Protein AF-A0A8T4SPW9-F1 (afdb_monomer)

Sequence (120 aa):
MSESVLIFIILFLCAILILLIMYVAHLRRNIQLKQFKLQSANVRHGKSWEQFVPFMPEFEKIASKDNFMFLGNPIDGIAFDEDAIKFIEFKTGTSRLSPKQQRIKKQIEEKNVEWHELRY

Secondary structure (DSSP, 8-state):
--HHHHHHHHHHHHHHHHHHHHHHHHHHHHHHHHHHHHHHHHHHHHHHHHHHGGGSHHHHTT--GGGEEE--SS-SEEEE-SS-EEEE----TT----HHHHHHHHHHHTT---------

Mean predicted aligned error: 12.47 Å

Radius of gyration: 27.26 Å; Cα contacts (8 Å, |Δi|>4): 64; chains: 1; bounding box: 67×37×70 Å

Foldseek 3Di:
DDPVVVVVVVVVVVVVVVVVVVVVVVVVVVVVVVVVVVVVVVVVVLVVCLVCVQVDPVNVVPAHPVQWDADVPPFGTWGDDPVDIDTHHDDDDPDDRDPVRVVVVVCVVVVVDDDDDDDD

pLDDT: mean 82.62, std 15.89, range [38.16, 97.94]

Structure (mmCIF, N/CA/C/O backbone):
data_AF-A0A8T4SPW9-F1
#
_entry.id   AF-A0A8T4SPW9-F1
#
loop_
_atom_site.group_PDB
_atom_site.id
_atom_site.type_symbol
_atom_site.label_atom_id
_atom_site.label_alt_id
_atom_site.label_comp_id
_atom_site.label_asym_id
_atom_site.label_entity_id
_atom_site.label_seq_id
_atom_site.pdbx_PDB_ins_code
_atom_site.Cartn_x
_atom_site.Cartn_y
_atom_site.Cartn_z
_atom_site.occupancy
_atom_site.B_iso_or_equiv
_atom_site.auth_seq_id
_atom_site.auth_comp_id
_atom_site.auth_asym_id
_atom_site.auth_atom_id
_atom_site.pdbx_PDB_model_num
ATOM 1 N N . MET A 1 1 ? 47.941 4.884 -50.078 1.00 66.44 1 MET A N 1
ATOM 2 C CA . MET A 1 1 ? 46.620 4.213 -50.070 1.00 66.44 1 MET A CA 1
ATOM 3 C C . MET A 1 1 ? 45.716 4.972 -51.016 1.00 66.44 1 MET A C 1
ATOM 5 O O . MET A 1 1 ? 45.722 6.192 -50.942 1.00 66.44 1 MET A O 1
ATOM 9 N N . SER A 1 2 ? 45.003 4.296 -51.917 1.00 87.31 2 SER A N 1
ATOM 10 C CA . SER A 1 2 ? 44.030 4.974 -52.776 1.00 87.31 2 SER A CA 1
ATOM 11 C C . SER A 1 2 ? 42.849 5.470 -51.937 1.00 87.31 2 SER A C 1
ATOM 13 O O . SER A 1 2 ? 42.460 4.820 -50.966 1.00 87.31 2 SER A O 1
ATOM 15 N N . GLU A 1 3 ? 42.271 6.609 -52.315 1.00 91.38 3 GLU A N 1
ATOM 16 C CA . GLU A 1 3 ? 41.085 7.190 -51.663 1.00 91.38 3 GLU A CA 1
ATOM 17 C C . GLU A 1 3 ? 39.937 6.175 -51.558 1.00 91.38 3 GLU A C 1
ATOM 19 O O . GLU A 1 3 ? 39.233 6.117 -50.552 1.00 91.38 3 GLU A O 1
ATOM 24 N N . SER A 1 4 ? 39.831 5.280 -52.545 1.00 91.75 4 SER A N 1
ATOM 25 C CA . SER A 1 4 ? 38.889 4.163 -52.541 1.00 91.75 4 SER A CA 1
ATOM 26 C C . SER A 1 4 ? 39.049 3.238 -51.329 1.00 91.75 4 SER A C 1
ATOM 28 O O . SER A 1 4 ? 38.054 2.873 -50.712 1.00 91.75 4 SER A O 1
ATOM 30 N N . VAL A 1 5 ? 40.277 2.897 -50.925 1.00 93.81 5 VAL A N 1
ATOM 31 C CA . VAL A 1 5 ? 40.523 2.004 -49.776 1.00 93.81 5 VAL A CA 1
ATOM 32 C C . VAL A 1 5 ? 40.100 2.668 -48.466 1.00 93.81 5 VAL A C 1
ATOM 34 O O . VAL A 1 5 ? 39.516 2.011 -47.607 1.00 93.81 5 VAL A O 1
ATOM 37 N N . LEU A 1 6 ? 40.338 3.975 -48.320 1.00 94.06 6 LEU A N 1
ATOM 38 C CA . LEU A 1 6 ? 39.911 4.723 -47.137 1.00 94.06 6 LEU A CA 1
ATOM 39 C C . LEU A 1 6 ? 38.380 4.755 -47.020 1.00 94.06 6 LEU A C 1
ATOM 41 O O . LEU A 1 6 ? 37.843 4.528 -45.937 1.00 94.06 6 LEU A O 1
ATOM 45 N N . ILE A 1 7 ? 37.681 4.958 -48.140 1.00 94.88 7 ILE A N 1
ATOM 46 C CA . ILE A 1 7 ? 36.213 4.936 -48.192 1.00 94.88 7 ILE A CA 1
ATOM 47 C C . ILE A 1 7 ? 35.675 3.563 -47.763 1.00 94.88 7 ILE A C 1
ATOM 49 O O . ILE A 1 7 ? 34.761 3.498 -46.941 1.00 94.88 7 ILE A O 1
ATOM 53 N N . PHE A 1 8 ? 36.267 2.462 -48.239 1.00 96.44 8 PHE A N 1
ATOM 54 C CA . PHE A 1 8 ? 35.850 1.115 -47.832 1.00 96.44 8 PHE A CA 1
ATOM 55 C C . PHE A 1 8 ? 36.054 0.852 -46.334 1.00 96.44 8 PHE A C 1
ATOM 57 O O . PHE A 1 8 ? 35.182 0.258 -45.699 1.00 96.44 8 PHE A O 1
ATOM 64 N N . ILE A 1 9 ? 37.157 1.329 -45.746 1.00 96.00 9 ILE A N 1
ATOM 65 C CA . ILE A 1 9 ? 37.414 1.194 -44.302 1.00 96.00 9 ILE A CA 1
ATOM 66 C C . ILE A 1 9 ? 36.373 1.975 -43.490 1.00 96.00 9 ILE A C 1
ATOM 68 O O . ILE A 1 9 ? 35.826 1.443 -42.524 1.00 96.00 9 ILE A O 1
ATOM 72 N N . ILE A 1 10 ? 36.057 3.210 -43.892 1.00 96.25 10 ILE A N 1
ATOM 73 C CA . ILE A 1 10 ? 35.050 4.037 -43.211 1.00 96.25 10 ILE A CA 1
ATOM 74 C C . ILE A 1 10 ? 33.671 3.371 -43.284 1.00 96.25 10 ILE A C 1
ATOM 76 O O . ILE A 1 10 ? 33.003 3.241 -42.259 1.00 96.25 10 ILE A O 1
ATOM 80 N N . LEU A 1 11 ? 33.265 2.879 -44.459 1.00 96.69 11 LEU A N 1
ATOM 81 C CA . LEU A 1 11 ? 31.988 2.176 -44.627 1.00 96.69 11 LEU A CA 1
ATOM 82 C C . LEU A 1 11 ? 31.903 0.918 -43.756 1.00 96.69 11 LEU A C 1
ATOM 84 O O . LEU A 1 11 ? 30.873 0.670 -43.127 1.00 96.69 11 LEU A O 1
ATOM 88 N N . PHE A 1 12 ? 32.991 0.153 -43.673 1.00 96.88 12 PHE A N 1
ATOM 89 C CA . PHE A 1 12 ? 33.060 -1.041 -42.837 1.00 96.88 12 PHE A CA 1
ATOM 90 C C . PHE A 1 12 ? 32.927 -0.709 -41.343 1.00 96.88 12 PHE A C 1
ATOM 92 O O . PHE A 1 12 ? 32.142 -1.342 -40.633 1.00 96.88 12 PHE A O 1
ATOM 99 N N . LEU A 1 13 ? 33.621 0.331 -40.868 1.00 96.94 13 LEU A N 1
ATOM 100 C CA . LEU A 1 13 ? 33.514 0.800 -39.483 1.00 96.94 13 LEU A CA 1
ATOM 101 C C . LEU A 1 13 ? 32.105 1.319 -39.159 1.00 96.94 13 LEU A C 1
ATOM 103 O O . LEU A 1 13 ? 31.564 1.001 -38.098 1.00 96.94 13 LEU A O 1
ATOM 107 N N . CYS A 1 14 ? 31.474 2.054 -40.079 1.00 96.94 14 CYS A N 1
ATOM 108 C CA . CYS A 1 14 ? 30.090 2.503 -39.926 1.00 96.94 14 CYS A CA 1
ATOM 109 C C . CYS A 1 14 ? 29.109 1.325 -39.846 1.00 96.94 14 CYS A C 1
ATOM 111 O O . CYS A 1 14 ? 28.216 1.334 -38.998 1.00 96.94 14 CYS A O 1
ATOM 113 N N . ALA A 1 15 ? 29.286 0.289 -40.670 1.00 96.94 15 ALA A N 1
ATOM 114 C CA . ALA A 1 15 ? 28.442 -0.904 -40.636 1.00 96.94 15 ALA A CA 1
ATOM 115 C C . ALA A 1 15 ? 28.550 -1.651 -39.294 1.00 96.94 15 ALA A C 1
ATOM 117 O O . ALA A 1 15 ? 27.532 -2.030 -38.710 1.00 96.94 15 ALA A O 1
ATOM 118 N N . ILE A 1 16 ? 29.769 -1.797 -38.760 1.00 96.94 16 ILE A N 1
ATOM 119 C CA . ILE A 1 16 ? 30.003 -2.389 -37.433 1.00 96.94 16 ILE A CA 1
ATOM 120 C C . ILE A 1 16 ? 29.340 -1.553 -36.334 1.00 96.94 16 ILE A C 1
ATOM 122 O O . ILE A 1 16 ? 28.687 -2.106 -35.446 1.00 96.94 16 ILE A O 1
ATOM 126 N N . LEU A 1 17 ? 29.469 -0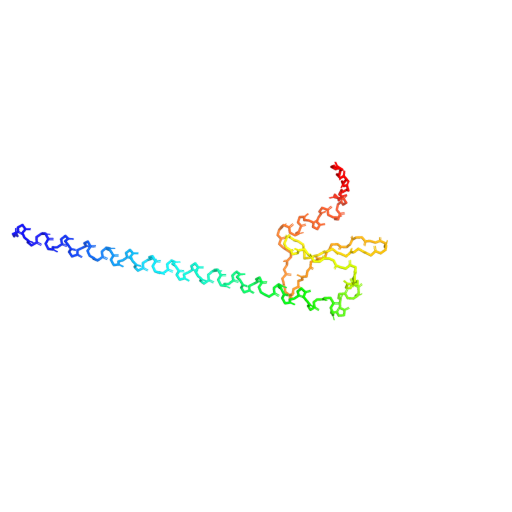.225 -36.396 1.00 96.69 17 LEU A N 1
ATOM 127 C CA . LEU A 1 17 ? 28.864 0.671 -35.414 1.00 96.69 17 LEU A CA 1
ATOM 128 C C . LEU A 1 17 ? 27.332 0.551 -35.411 1.00 96.69 17 LEU A C 1
ATOM 130 O O . LEU A 1 17 ? 26.726 0.461 -34.343 1.00 96.69 17 LEU A O 1
ATOM 134 N N . ILE A 1 18 ? 26.705 0.482 -36.589 1.00 96.88 18 ILE A N 1
ATOM 135 C CA . ILE A 1 18 ? 25.255 0.286 -36.725 1.00 96.88 18 ILE A CA 1
ATOM 136 C C . ILE A 1 18 ? 24.830 -1.059 -36.118 1.00 96.88 18 ILE A C 1
ATOM 138 O O . ILE A 1 18 ? 23.874 -1.101 -35.341 1.00 96.88 18 ILE A O 1
ATOM 142 N N . LEU A 1 19 ? 25.563 -2.143 -36.397 1.00 96.25 19 LEU A N 1
ATOM 143 C CA . LEU A 1 19 ? 25.298 -3.465 -35.816 1.00 96.25 19 LEU A CA 1
ATOM 144 C C . LEU A 1 19 ? 25.390 -3.457 -34.283 1.00 96.25 19 LEU A C 1
ATOM 146 O O . LEU A 1 19 ? 24.515 -4.008 -33.612 1.00 96.25 19 LEU A O 1
ATOM 150 N N . LEU A 1 20 ? 26.398 -2.787 -33.716 1.00 95.62 20 LEU A N 1
ATOM 151 C CA . LEU A 1 20 ? 26.549 -2.632 -32.266 1.00 95.62 20 LEU A CA 1
ATOM 152 C C . LEU A 1 20 ? 25.381 -1.854 -31.648 1.00 95.62 20 LEU A C 1
ATOM 154 O O . LEU A 1 20 ? 24.837 -2.273 -30.624 1.00 95.62 20 LEU A O 1
ATOM 158 N N . ILE A 1 21 ? 24.948 -0.760 -32.282 1.00 95.56 21 ILE A N 1
ATOM 159 C CA . ILE A 1 21 ? 23.793 0.027 -31.825 1.00 95.56 21 ILE A CA 1
ATOM 160 C C . ILE A 1 21 ? 22.519 -0.827 -31.849 1.00 95.56 21 ILE A C 1
ATOM 162 O O . ILE A 1 21 ? 21.769 -0.841 -30.868 1.00 95.56 21 ILE A O 1
ATOM 166 N N . MET A 1 22 ? 22.287 -1.584 -32.926 1.00 93.81 22 MET A N 1
ATOM 167 C CA . MET A 1 22 ? 21.142 -2.494 -33.036 1.00 93.81 22 MET A CA 1
ATOM 168 C C . MET A 1 22 ? 21.174 -3.588 -31.962 1.00 93.81 22 MET A C 1
ATOM 170 O O . MET A 1 22 ? 20.144 -3.872 -31.345 1.00 93.81 22 MET A O 1
ATOM 174 N N . TYR A 1 23 ? 22.348 -4.160 -31.684 1.00 95.38 23 TYR A N 1
ATOM 175 C CA . TYR A 1 23 ? 22.528 -5.181 -30.652 1.00 95.38 23 TYR A CA 1
ATOM 176 C C . TYR A 1 23 ? 22.234 -4.640 -29.244 1.00 95.38 23 TYR A C 1
ATOM 178 O O . TYR A 1 23 ? 21.467 -5.242 -28.487 1.00 95.38 23 TYR A O 1
ATOM 186 N N . VAL A 1 24 ? 22.755 -3.455 -28.909 1.00 92.56 24 VAL A N 1
ATOM 187 C CA . VAL A 1 24 ? 22.474 -2.791 -27.625 1.00 92.56 24 VAL A CA 1
ATOM 188 C C . VAL A 1 24 ? 20.988 -2.445 -27.499 1.00 92.56 24 VAL A C 1
ATOM 190 O O . VAL A 1 24 ? 20.393 -2.676 -26.443 1.00 92.56 24 VAL A O 1
ATOM 193 N N . ALA A 1 25 ? 20.356 -1.939 -28.561 1.00 90.06 25 ALA A N 1
ATOM 194 C CA . ALA A 1 25 ? 18.923 -1.647 -28.567 1.00 90.06 25 ALA A CA 1
ATOM 195 C C . ALA A 1 25 ? 18.076 -2.916 -28.356 1.00 90.06 25 ALA A C 1
ATOM 197 O O . ALA A 1 25 ? 17.112 -2.899 -27.586 1.00 90.06 25 ALA A O 1
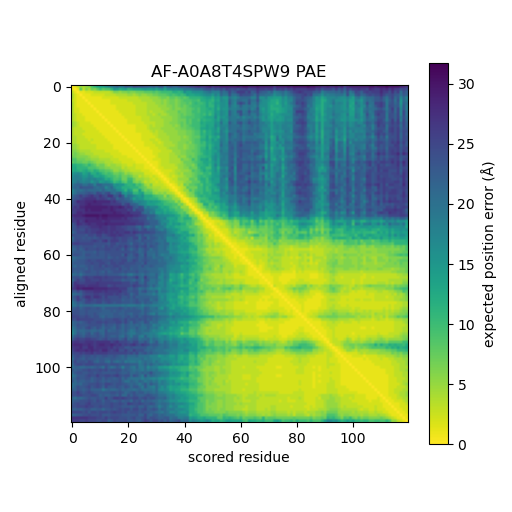ATOM 198 N N . HIS A 1 26 ? 18.460 -4.032 -28.981 1.00 90.31 26 HIS A N 1
ATOM 199 C CA . HIS A 1 26 ? 17.811 -5.327 -28.796 1.00 90.31 26 HIS A CA 1
ATOM 200 C C . HIS A 1 26 ? 17.933 -5.829 -27.349 1.00 90.31 26 HIS A C 1
ATOM 202 O O . HIS A 1 26 ? 16.933 -6.211 -26.736 1.00 90.31 26 HIS A O 1
ATOM 208 N N . LEU A 1 27 ? 19.129 -5.776 -26.757 1.00 86.94 27 LEU A N 1
ATOM 209 C CA . LEU A 1 27 ? 19.344 -6.167 -25.360 1.00 86.94 27 LEU A CA 1
ATOM 210 C C . LEU A 1 27 ? 18.543 -5.296 -24.385 1.00 86.94 27 LEU A C 1
ATOM 212 O O . LEU A 1 27 ? 17.894 -5.828 -23.483 1.00 86.94 27 LEU A O 1
ATOM 216 N N . ARG A 1 28 ? 18.507 -3.973 -24.599 1.00 83.62 28 ARG A N 1
ATOM 217 C CA . ARG A 1 28 ? 17.702 -3.049 -23.780 1.00 83.62 28 ARG A CA 1
ATOM 218 C C . ARG A 1 28 ? 16.213 -3.392 -23.821 1.00 83.62 28 ARG A C 1
ATOM 220 O O . ARG A 1 28 ? 15.584 -3.436 -22.766 1.00 83.62 28 ARG A O 1
ATOM 227 N N . ARG A 1 29 ? 15.663 -3.709 -24.999 1.00 76.69 29 ARG A N 1
ATOM 228 C CA . ARG A 1 29 ? 14.262 -4.151 -25.135 1.00 76.69 29 ARG A CA 1
ATOM 229 C C . ARG A 1 29 ? 13.993 -5.439 -24.361 1.00 76.69 29 ARG A C 1
ATOM 231 O O . ARG A 1 29 ? 12.996 -5.518 -23.653 1.00 76.69 29 ARG A O 1
ATOM 238 N N . ASN A 1 30 ? 14.886 -6.425 -24.437 1.00 77.19 30 ASN A N 1
ATOM 239 C CA . ASN A 1 30 ? 14.730 -7.679 -23.694 1.00 77.19 30 ASN A CA 1
ATOM 240 C C . ASN A 1 30 ? 14.788 -7.478 -22.173 1.00 77.19 30 ASN A C 1
ATOM 242 O O . ASN A 1 30 ? 14.034 -8.123 -21.446 1.00 77.19 30 ASN A O 1
ATOM 246 N N . ILE A 1 31 ? 15.648 -6.578 -21.688 1.00 74.88 31 ILE A N 1
ATOM 247 C CA . ILE A 1 31 ? 15.723 -6.225 -20.263 1.00 74.88 31 ILE A CA 1
ATOM 248 C C . ILE A 1 31 ? 14.432 -5.537 -19.816 1.00 74.88 31 ILE A C 1
ATOM 250 O O . ILE A 1 31 ? 13.843 -5.959 -18.824 1.00 74.88 31 ILE A O 1
ATOM 254 N N . GLN A 1 32 ? 13.946 -4.549 -20.571 1.00 66.38 32 GLN A N 1
ATOM 255 C CA . GLN A 1 32 ? 12.687 -3.865 -20.267 1.00 66.38 32 GLN A CA 1
ATOM 256 C C . GLN A 1 32 ? 11.507 -4.842 -20.273 1.00 66.38 32 GLN A C 1
ATOM 258 O O . GLN A 1 32 ? 10.735 -4.879 -19.323 1.00 66.38 32 GLN A O 1
ATOM 263 N N . LEU A 1 33 ? 11.404 -5.711 -21.281 1.00 67.56 33 LEU A N 1
ATOM 264 C CA . LEU A 1 33 ? 10.355 -6.731 -21.359 1.00 67.56 33 LEU A CA 1
ATOM 265 C C . LEU A 1 33 ? 10.416 -7.725 -20.192 1.00 67.56 33 LEU A C 1
ATOM 267 O O . LEU A 1 33 ? 9.373 -8.106 -19.663 1.00 67.56 33 LEU A O 1
ATOM 271 N N . LYS A 1 34 ? 11.615 -8.134 -19.756 1.00 63.09 34 LYS A N 1
ATOM 272 C CA . LYS A 1 34 ? 11.782 -8.973 -18.558 1.00 63.09 34 LYS A CA 1
ATOM 273 C C . LYS A 1 34 ? 11.392 -8.223 -17.281 1.00 63.09 34 LYS A C 1
ATOM 275 O O . LYS A 1 34 ? 10.714 -8.805 -16.442 1.00 63.09 34 LYS A O 1
ATOM 280 N N . GLN A 1 35 ? 11.746 -6.944 -17.149 1.00 57.12 35 GLN A N 1
ATOM 281 C CA . GLN A 1 35 ? 11.356 -6.102 -16.012 1.00 57.12 35 GLN A CA 1
ATOM 282 C C . GLN A 1 35 ? 9.838 -5.882 -15.944 1.00 57.12 35 GLN A C 1
ATOM 284 O O . GLN A 1 35 ? 9.256 -6.066 -14.878 1.00 57.12 35 GLN A O 1
ATOM 289 N N . PHE A 1 36 ? 9.177 -5.598 -17.070 1.00 49.88 36 PHE A N 1
ATOM 290 C CA . PHE A 1 36 ? 7.714 -5.506 -17.144 1.00 49.88 36 PHE A CA 1
ATOM 291 C C . PHE A 1 36 ? 7.041 -6.842 -16.820 1.00 49.88 36 PHE A C 1
ATOM 293 O O . PHE A 1 36 ? 6.058 -6.870 -16.084 1.00 49.88 36 PHE A O 1
ATOM 300 N N . LYS A 1 37 ? 7.589 -7.969 -17.297 1.00 47.69 37 LYS A N 1
ATOM 301 C CA . LYS A 1 37 ? 7.079 -9.302 -16.945 1.00 47.69 37 LYS A CA 1
ATOM 302 C C . LYS A 1 37 ? 7.233 -9.607 -15.451 1.00 47.69 37 LYS A C 1
ATOM 304 O O . LYS A 1 37 ? 6.285 -10.112 -14.861 1.00 47.69 37 LYS A O 1
ATOM 309 N N . LEU A 1 38 ? 8.353 -9.252 -14.820 1.00 50.72 38 LEU A N 1
ATOM 310 C CA . LEU A 1 38 ? 8.556 -9.409 -13.371 1.00 50.72 38 LEU A CA 1
ATOM 311 C C . LEU A 1 38 ? 7.628 -8.505 -12.548 1.00 50.72 38 LEU A C 1
ATOM 313 O O . LEU A 1 38 ? 7.025 -8.966 -11.582 1.00 50.72 38 LEU A O 1
ATOM 317 N N . GLN A 1 39 ? 7.445 -7.248 -12.959 1.00 44.09 39 GLN A N 1
ATOM 318 C CA . GLN A 1 39 ? 6.458 -6.355 -12.346 1.00 44.09 39 GLN A CA 1
ATOM 319 C C . GLN A 1 39 ? 5.038 -6.916 -12.499 1.00 44.09 39 GLN A C 1
ATOM 321 O O . GLN A 1 39 ? 4.288 -6.952 -11.529 1.00 44.09 39 GLN A O 1
ATOM 326 N N . SER A 1 40 ? 4.690 -7.453 -13.672 1.00 38.47 40 SER A N 1
ATOM 327 C CA . SER A 1 40 ? 3.388 -8.089 -13.901 1.00 38.47 40 SER A CA 1
ATOM 328 C C . SER A 1 40 ? 3.201 -9.391 -13.112 1.00 38.47 40 SER A C 1
ATOM 330 O O . SER A 1 40 ? 2.081 -9.693 -12.714 1.00 38.47 40 SER A O 1
ATOM 332 N N . ALA A 1 41 ? 4.275 -10.144 -12.845 1.00 38.16 41 ALA A N 1
ATOM 333 C CA . ALA A 1 41 ? 4.237 -11.364 -12.042 1.00 38.16 41 ALA A CA 1
ATOM 334 C C . ALA A 1 41 ? 3.993 -11.048 -10.559 1.00 38.16 41 ALA A C 1
ATOM 336 O O . ALA A 1 41 ? 3.133 -11.669 -9.942 1.00 38.16 41 ALA A O 1
ATOM 337 N N . ASN A 1 42 ? 4.652 -10.019 -10.016 1.00 44.50 42 ASN A N 1
ATOM 338 C CA . ASN A 1 42 ? 4.398 -9.538 -8.654 1.00 44.50 42 ASN A CA 1
ATOM 339 C C . ASN A 1 42 ? 2.984 -8.948 -8.498 1.00 44.50 42 ASN A C 1
ATOM 341 O O . ASN A 1 42 ? 2.339 -9.173 -7.479 1.00 44.50 42 ASN A O 1
ATOM 345 N N . VAL A 1 43 ? 2.453 -8.281 -9.531 1.00 45.34 43 VAL A N 1
ATOM 346 C CA . VAL A 1 43 ? 1.055 -7.806 -9.559 1.00 45.34 43 VAL A CA 1
ATOM 347 C C . VAL A 1 43 ? 0.055 -8.967 -9.700 1.00 45.34 43 VAL A C 1
ATOM 349 O O . VAL A 1 43 ? -1.021 -8.928 -9.108 1.00 45.34 43 VAL A O 1
ATOM 352 N N . ARG A 1 44 ? 0.396 -10.039 -10.432 1.00 40.91 44 ARG A N 1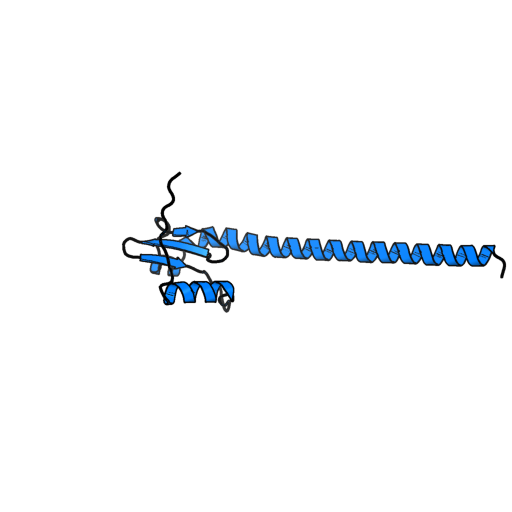
ATOM 353 C CA . ARG A 1 44 ? -0.435 -11.258 -10.520 1.00 40.91 44 ARG A CA 1
ATOM 354 C C . ARG A 1 44 ? -0.480 -12.036 -9.210 1.00 40.91 44 ARG A C 1
ATOM 356 O O . ARG A 1 44 ? -1.532 -12.579 -8.896 1.00 40.91 44 ARG A O 1
ATOM 363 N N . HIS A 1 45 ? 0.622 -12.078 -8.460 1.00 44.91 45 HIS A N 1
ATOM 364 C CA . HIS A 1 45 ? 0.645 -12.702 -7.137 1.00 44.91 45 HIS A CA 1
ATOM 365 C C . HIS A 1 45 ? -0.215 -11.931 -6.124 1.00 44.91 45 HIS A C 1
ATOM 367 O O . HIS A 1 45 ? -0.935 -12.580 -5.366 1.00 44.91 45 HIS A O 1
ATOM 373 N N . GLY A 1 46 ? -0.230 -10.590 -6.185 1.00 47.81 46 GLY A N 1
ATOM 374 C CA . GLY A 1 46 ? -1.163 -9.743 -5.424 1.00 47.81 46 GLY A CA 1
ATOM 375 C C . GLY A 1 46 ? -2.628 -10.086 -5.705 1.00 47.81 46 GLY A C 1
ATOM 376 O O . GLY A 1 46 ? -3.342 -10.475 -4.790 1.00 47.81 46 GLY A O 1
ATOM 377 N N . LYS A 1 47 ? -3.029 -10.135 -6.985 1.00 49.78 47 LYS A N 1
ATOM 378 C CA . LYS A 1 47 ? -4.409 -10.471 -7.396 1.00 49.78 47 LYS A CA 1
ATOM 379 C C . LYS A 1 47 ? -4.904 -11.851 -6.957 1.00 49.78 47 LYS A C 1
ATOM 381 O O . LYS A 1 47 ? -6.099 -12.033 -6.756 1.00 49.78 47 LYS A O 1
ATOM 386 N N . SER A 1 48 ? -4.015 -12.841 -6.849 1.00 55.22 48 SER A N 1
ATOM 387 C CA . SER A 1 48 ? -4.384 -14.150 -6.295 1.00 55.22 48 SER A CA 1
ATOM 388 C C . SER A 1 48 ? -4.486 -14.107 -4.771 1.00 55.22 48 SER A C 1
ATOM 390 O O . SER A 1 48 ? -5.473 -14.581 -4.224 1.00 55.22 48 SER A O 1
ATOM 392 N N . TRP A 1 49 ? -3.510 -13.508 -4.079 1.00 60.69 49 TRP A N 1
ATOM 393 C CA . TRP A 1 49 ? -3.515 -13.422 -2.615 1.00 60.69 49 TRP A CA 1
ATOM 394 C C . TRP A 1 49 ? -4.717 -12.627 -2.095 1.00 60.69 49 TRP A C 1
ATOM 396 O O . TRP A 1 49 ? -5.372 -13.076 -1.164 1.00 60.69 49 TRP A O 1
ATOM 406 N N . GLU A 1 50 ? -5.091 -11.544 -2.770 1.00 61.78 50 GLU A N 1
ATOM 407 C CA . GLU A 1 50 ? -6.319 -10.769 -2.545 1.00 61.78 50 GLU A CA 1
ATOM 408 C C . GLU A 1 50 ? -7.583 -11.628 -2.402 1.00 61.78 50 GLU A C 1
ATOM 410 O O . GLU A 1 50 ? -8.442 -11.345 -1.570 1.00 61.78 50 GLU A O 1
ATOM 415 N N . GLN A 1 51 ? -7.692 -12.702 -3.189 1.00 64.75 51 GLN A N 1
ATOM 416 C CA . GLN A 1 51 ? -8.843 -13.603 -3.153 1.00 64.75 51 GLN A CA 1
ATOM 417 C C . GLN A 1 51 ? -8.722 -14.698 -2.087 1.00 64.75 51 GLN A C 1
ATOM 419 O O . GLN A 1 51 ? -9.745 -15.218 -1.651 1.00 64.75 51 GLN A O 1
ATOM 424 N N . PHE A 1 52 ? -7.505 -15.053 -1.663 1.00 69.38 52 PHE A N 1
ATOM 425 C CA . PHE A 1 52 ? -7.252 -16.142 -0.710 1.00 69.38 52 PHE A CA 1
ATOM 426 C C . PHE A 1 52 ? -7.151 -15.678 0.744 1.00 69.38 52 PHE A C 1
ATOM 428 O O . PHE A 1 52 ? -7.588 -16.397 1.638 1.00 69.38 52 PHE A O 1
ATOM 435 N N . VAL A 1 53 ? -6.597 -14.491 0.992 1.00 73.06 53 VAL A N 1
ATOM 436 C CA . VAL A 1 53 ? -6.367 -13.964 2.345 1.00 73.06 53 VAL A CA 1
ATOM 437 C C . VAL A 1 53 ? -7.629 -13.918 3.203 1.00 73.06 53 VAL A C 1
ATOM 439 O O . VAL A 1 53 ? -7.539 -14.332 4.359 1.00 73.06 53 VAL A O 1
ATOM 442 N N . PRO A 1 54 ? -8.805 -13.516 2.681 1.00 68.38 54 PRO A N 1
ATOM 443 C CA . PRO A 1 54 ? -10.009 -13.465 3.500 1.00 68.38 54 PRO A CA 1
ATOM 444 C C . PRO A 1 54 ? -10.494 -14.824 4.026 1.00 68.38 54 PRO A C 1
ATOM 446 O O . PRO A 1 54 ? -11.413 -14.857 4.831 1.00 68.38 54 PRO A O 1
ATOM 449 N N . PHE A 1 55 ? -9.908 -15.932 3.561 1.00 70.38 55 PHE A N 1
ATOM 450 C CA . PHE A 1 55 ? -10.222 -17.295 3.995 1.00 70.38 55 PHE A CA 1
ATOM 451 C C . PHE A 1 55 ? -9.137 -17.906 4.896 1.00 70.38 55 PHE A C 1
ATOM 453 O O . PHE A 1 55 ? -9.167 -19.104 5.179 1.00 70.38 55 PHE A O 1
ATOM 460 N N . MET A 1 56 ? -8.130 -17.125 5.298 1.00 80.00 56 MET A N 1
ATOM 461 C CA . MET A 1 56 ? -7.088 -17.604 6.203 1.00 80.00 56 MET A CA 1
ATOM 462 C C . MET A 1 56 ? -7.562 -17.537 7.659 1.00 80.00 56 MET A C 1
ATOM 464 O O . MET A 1 56 ? -8.069 -16.491 8.071 1.00 80.00 56 MET A O 1
ATOM 468 N N . PRO A 1 57 ? -7.323 -18.578 8.479 1.00 79.44 57 PRO A N 1
ATOM 469 C CA . PRO A 1 57 ? -7.695 -18.566 9.896 1.00 79.44 57 PRO A CA 1
ATOM 470 C C . PRO A 1 57 ? -7.094 -17.391 10.678 1.00 79.44 57 PRO A C 1
ATOM 472 O O . PRO A 1 57 ? -7.660 -16.924 11.661 1.00 79.44 57 PRO A O 1
ATOM 475 N N . GLU A 1 58 ? -5.918 -16.906 10.278 1.00 82.69 58 GLU A N 1
ATOM 476 C CA . GLU A 1 58 ? -5.279 -15.734 10.874 1.00 82.69 58 GLU A CA 1
ATOM 477 C C . GLU A 1 58 ? -5.989 -14.430 10.510 1.00 82.69 58 GLU A C 1
ATOM 479 O O . GLU A 1 58 ? -6.027 -13.518 11.334 1.00 82.69 58 GLU A O 1
ATOM 484 N N . PHE A 1 59 ? -6.557 -14.343 9.305 1.00 85.38 59 PHE A N 1
ATOM 485 C CA . PHE A 1 59 ? -7.327 -13.181 8.878 1.00 85.38 59 PHE A CA 1
ATOM 486 C C . PHE A 1 59 ? -8.642 -13.088 9.651 1.00 85.38 59 PHE A C 1
ATOM 488 O O . PHE A 1 59 ? -8.937 -12.022 10.183 1.00 85.38 59 PHE A O 1
ATOM 495 N N . GLU A 1 60 ? -9.357 -14.206 9.818 1.00 84.00 60 GLU A N 1
ATOM 496 C CA . GLU A 1 60 ? -10.622 -14.267 10.573 1.00 84.00 60 GLU A CA 1
ATOM 497 C C . GLU A 1 60 ? -10.477 -13.813 12.038 1.00 84.00 60 GLU A C 1
ATOM 499 O O . GLU A 1 60 ? -11.432 -13.329 12.641 1.00 84.00 60 GLU A O 1
ATOM 504 N N . LYS A 1 61 ? -9.271 -13.904 12.619 1.00 84.81 61 LYS A N 1
ATOM 505 C CA . LYS A 1 61 ? -8.975 -13.366 13.963 1.00 84.81 61 LYS A CA 1
ATOM 506 C C . LYS A 1 61 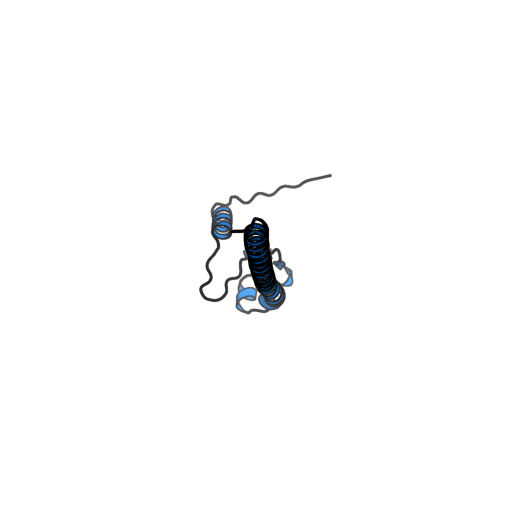? -8.891 -11.841 14.002 1.00 84.81 61 LYS A C 1
ATOM 508 O O . LYS A 1 61 ? -8.996 -11.254 15.077 1.00 84.81 61 LYS A O 1
ATOM 513 N N . ILE A 1 62 ? -8.610 -11.208 12.867 1.00 86.06 62 ILE A N 1
ATOM 514 C CA . ILE A 1 62 ? -8.340 -9.772 12.763 1.00 86.06 62 ILE A CA 1
ATOM 515 C C . ILE A 1 62 ? -9.533 -9.046 12.148 1.00 86.06 62 ILE A C 1
ATOM 517 O O . ILE A 1 62 ? -9.838 -7.950 12.610 1.00 86.06 62 ILE A O 1
ATOM 521 N N . ALA A 1 63 ? -10.189 -9.621 11.142 1.00 86.19 63 ALA A N 1
ATOM 522 C CA . ALA A 1 63 ? -11.302 -9.012 10.425 1.00 86.19 63 ALA A CA 1
ATOM 523 C C . ALA A 1 63 ? -12.209 -10.069 9.775 1.00 86.19 63 ALA A C 1
ATOM 525 O O . ALA A 1 63 ? -11.770 -11.171 9.448 1.00 86.19 63 ALA A O 1
ATOM 526 N N . SER A 1 64 ? -13.468 -9.702 9.527 1.00 84.44 64 SER A N 1
ATOM 527 C CA . SER A 1 64 ? -14.362 -10.478 8.662 1.00 84.44 64 SER A CA 1
ATOM 528 C C . SER A 1 64 ? -14.154 -10.104 7.197 1.00 84.44 64 SER A C 1
ATOM 530 O O . SER A 1 64 ? -13.906 -8.943 6.866 1.00 84.44 64 SER A O 1
ATOM 532 N N . LYS A 1 65 ? -14.318 -11.079 6.299 1.00 79.94 65 LYS A N 1
ATOM 533 C CA . LYS A 1 65 ? -14.302 -10.851 4.851 1.00 79.94 65 LYS A CA 1
ATOM 534 C C . LYS A 1 65 ? -15.376 -9.852 4.413 1.00 79.94 65 LYS A C 1
ATOM 536 O O . LYS A 1 65 ? -15.110 -9.044 3.530 1.00 79.94 65 LYS A O 1
ATOM 541 N N . ASP A 1 66 ? -16.555 -9.907 5.027 1.00 81.94 66 ASP A N 1
ATOM 542 C CA . ASP A 1 66 ? -17.708 -9.085 4.633 1.00 81.94 66 ASP A CA 1
ATOM 543 C C . ASP A 1 66 ? -17.484 -7.594 4.913 1.00 81.94 66 ASP A C 1
ATOM 545 O O . ASP A 1 66 ? -18.011 -6.737 4.207 1.00 81.94 66 ASP A O 1
ATOM 549 N N . ASN A 1 67 ? -16.633 -7.292 5.896 1.00 84.75 67 ASN A N 1
ATOM 550 C CA . ASN A 1 67 ? -16.334 -5.932 6.336 1.00 84.75 67 ASN A CA 1
ATOM 551 C C . ASN A 1 67 ? -14.975 -5.432 5.830 1.00 84.75 67 ASN A C 1
ATOM 553 O O . ASN A 1 67 ? -14.534 -4.348 6.210 1.00 84.75 67 ASN A O 1
ATOM 557 N N . PHE A 1 68 ? -14.289 -6.213 4.995 1.00 85.62 68 PHE A N 1
ATOM 558 C CA . PHE A 1 68 ? -12.953 -5.902 4.506 1.00 85.62 68 PHE A CA 1
ATOM 559 C C . PHE A 1 68 ? -12.975 -5.363 3.076 1.00 85.62 68 PHE A C 1
ATOM 561 O O . PHE A 1 68 ? -13.441 -6.015 2.143 1.00 85.62 68 PHE A O 1
ATOM 568 N N . MET A 1 69 ? -12.390 -4.181 2.889 1.00 81.75 69 MET A N 1
ATOM 569 C CA . MET A 1 69 ? -12.191 -3.550 1.593 1.00 81.75 69 MET A CA 1
ATOM 570 C C . MET A 1 69 ? -10.716 -3.592 1.203 1.00 81.75 69 MET A C 1
ATOM 572 O O . MET A 1 69 ? -9.855 -3.016 1.871 1.00 81.75 69 MET A O 1
ATOM 576 N N . PHE A 1 70 ? -10.432 -4.246 0.080 1.00 82.50 70 PHE A N 1
ATOM 577 C CA . PHE A 1 70 ? -9.092 -4.280 -0.489 1.00 82.50 70 PHE A CA 1
ATOM 578 C C . PHE A 1 70 ? -8.752 -2.968 -1.216 1.00 82.50 70 PHE A C 1
ATOM 580 O O . PHE A 1 70 ? -9.586 -2.410 -1.929 1.00 82.50 70 PHE A O 1
ATOM 587 N N . LEU A 1 71 ? -7.513 -2.497 -1.056 1.00 83.00 71 LEU A N 1
ATOM 588 C CA . LEU A 1 71 ? -6.977 -1.258 -1.628 1.00 83.00 71 LEU A CA 1
ATOM 589 C C . LEU A 1 71 ? -5.703 -1.489 -2.463 1.00 83.00 71 LEU A C 1
ATOM 591 O O . LEU A 1 71 ? -5.603 -0.983 -3.582 1.00 83.00 71 LEU A O 1
ATOM 595 N N . GLY A 1 72 ? -4.717 -2.222 -1.928 1.00 79.00 72 GLY A N 1
ATOM 596 C CA . GLY A 1 72 ? -3.418 -2.483 -2.566 1.00 79.00 72 GLY A CA 1
ATOM 597 C C . GLY A 1 72 ? -2.261 -1.602 -2.067 1.00 79.00 72 GLY A C 1
ATOM 598 O O . GLY A 1 72 ? -1.870 -1.646 -0.914 1.00 79.00 72 GLY A O 1
ATOM 599 N N . ASN A 1 73 ? -1.605 -0.822 -2.932 1.00 78.56 73 ASN A N 1
ATOM 600 C CA . ASN A 1 73 ? -0.454 0.005 -2.518 1.00 78.56 73 ASN A CA 1
ATOM 601 C C . ASN A 1 73 ? -0.933 1.405 -2.090 1.00 78.56 73 ASN A C 1
ATOM 603 O O . ASN A 1 73 ? -1.585 2.068 -2.900 1.00 78.56 73 ASN A O 1
ATOM 607 N N . PRO A 1 74 ? -0.560 1.934 -0.902 1.00 84.69 74 PRO A N 1
ATOM 608 C CA . PRO A 1 74 ? 0.483 1.464 0.029 1.00 84.69 74 PRO A CA 1
ATOM 609 C C . PRO A 1 74 ? 0.051 0.612 1.223 1.00 84.69 74 PRO A C 1
ATOM 611 O O . PRO A 1 74 ? 0.938 0.250 1.992 1.00 84.69 74 PRO A O 1
ATOM 614 N N . ILE A 1 75 ? -1.238 0.330 1.392 1.00 88.69 75 ILE A N 1
ATOM 615 C CA . ILE A 1 75 ? -1.792 -0.538 2.439 1.00 88.69 75 ILE A CA 1
ATOM 616 C C . ILE A 1 75 ? -2.769 -1.497 1.773 1.00 88.69 75 ILE A C 1
ATOM 618 O O . ILE A 1 75 ? -3.661 -1.025 1.065 1.00 88.69 75 ILE A O 1
ATOM 622 N N . ASP A 1 76 ? -2.618 -2.798 2.019 1.00 86.44 76 ASP A N 1
ATOM 623 C CA . ASP A 1 76 ? -3.390 -3.825 1.313 1.00 86.44 76 ASP A CA 1
ATOM 624 C C . ASP A 1 76 ? -4.904 -3.674 1.487 1.00 86.44 76 ASP A C 1
ATOM 626 O O . ASP A 1 76 ? -5.632 -3.810 0.507 1.00 86.44 76 ASP A O 1
ATOM 630 N N . GLY A 1 77 ? -5.409 -3.330 2.675 1.00 88.25 77 GLY A N 1
ATOM 631 C CA . GLY A 1 77 ? -6.836 -3.047 2.837 1.00 88.25 77 GLY A CA 1
ATOM 632 C C . GLY A 1 77 ? -7.247 -2.450 4.177 1.00 88.25 77 GLY A C 1
ATOM 633 O O . GLY A 1 77 ? -6.422 -2.198 5.058 1.00 88.25 77 GLY A O 1
ATOM 634 N N . ILE A 1 78 ? -8.551 -2.209 4.307 1.00 90.69 78 ILE A N 1
ATOM 635 C CA . ILE A 1 78 ? -9.195 -1.660 5.503 1.00 90.69 78 ILE A CA 1
ATOM 636 C C . ILE A 1 78 ? -10.381 -2.546 5.880 1.00 90.69 78 ILE A C 1
ATOM 638 O O . ILE A 1 78 ? -11.215 -2.835 5.027 1.00 90.69 78 ILE A O 1
ATOM 642 N N . ALA A 1 79 ? -10.474 -2.951 7.146 1.00 90.81 79 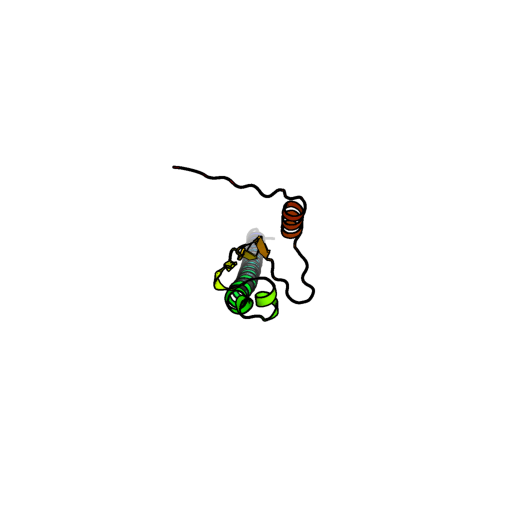ALA A N 1
ATOM 643 C CA . ALA A 1 79 ? -11.676 -3.566 7.700 1.00 90.81 79 ALA A CA 1
ATOM 644 C C . ALA A 1 79 ? -12.492 -2.547 8.503 1.00 90.81 79 ALA A C 1
ATOM 646 O O . ALA A 1 79 ? -11.929 -1.787 9.295 1.00 90.81 79 ALA A O 1
ATOM 647 N N . PHE A 1 80 ? -13.804 -2.550 8.293 1.00 91.56 80 PHE A N 1
ATOM 648 C CA . PHE A 1 80 ? -14.777 -1.694 8.964 1.00 91.56 80 PHE A CA 1
ATOM 649 C C . PHE A 1 80 ? -15.589 -2.529 9.955 1.00 91.56 80 PHE A C 1
ATOM 651 O O . PHE A 1 80 ? -16.714 -2.933 9.668 1.00 91.56 80 PHE A O 1
ATOM 658 N N . ASP A 1 81 ? -14.993 -2.831 11.103 1.00 88.88 81 ASP A N 1
ATOM 659 C CA . ASP A 1 81 ? -15.696 -3.539 12.170 1.00 88.88 81 ASP A CA 1
ATOM 660 C C . ASP A 1 81 ? -16.536 -2.563 13.002 1.00 88.88 81 ASP A C 1
ATOM 662 O O . ASP A 1 81 ? -16.321 -1.351 12.952 1.00 88.88 81 ASP A O 1
ATOM 666 N N . GLU A 1 82 ? -17.470 -3.092 13.797 1.00 89.06 82 GLU A N 1
ATOM 667 C CA . GLU A 1 82 ? -18.395 -2.280 14.605 1.00 89.06 82 GLU A CA 1
ATOM 668 C C . GLU A 1 82 ? -17.663 -1.301 15.541 1.00 89.06 82 GLU A C 1
ATOM 670 O O . GLU A 1 82 ? -18.046 -0.136 15.635 1.00 89.06 82 GLU A O 1
ATOM 675 N N . ASP A 1 83 ? -16.565 -1.745 16.161 1.00 92.31 83 ASP A N 1
ATOM 676 C CA . ASP A 1 83 ? -15.816 -0.961 17.153 1.00 92.31 83 ASP A CA 1
ATOM 677 C C . ASP A 1 83 ? -14.505 -0.354 16.619 1.00 92.31 83 ASP A C 1
ATOM 679 O O . ASP A 1 83 ? -13.819 0.381 17.338 1.00 92.31 83 ASP A O 1
ATOM 683 N N . ALA A 1 84 ? -14.084 -0.689 15.391 1.00 92.19 84 ALA A N 1
ATOM 684 C CA . ALA A 1 84 ? -12.768 -0.295 14.892 1.00 92.19 84 ALA A CA 1
ATOM 685 C C . ALA A 1 84 ? -12.649 -0.272 13.363 1.00 92.19 84 ALA A C 1
ATOM 687 O O . ALA A 1 84 ? -13.031 -1.210 12.667 1.00 92.19 84 ALA A O 1
ATOM 688 N N . ILE A 1 85 ? -11.950 0.750 12.862 1.00 93.62 85 ILE A N 1
ATOM 689 C CA . ILE A 1 85 ? -11.425 0.779 11.493 1.00 93.62 85 ILE A CA 1
ATOM 690 C C . ILE A 1 85 ? -9.987 0.253 11.524 1.00 93.62 85 ILE A C 1
ATOM 692 O O . ILE A 1 85 ? -9.099 0.877 12.112 1.00 93.62 85 ILE A O 1
ATOM 696 N N . LYS A 1 86 ? -9.745 -0.904 10.904 1.00 93.44 86 LYS A N 1
ATOM 697 C CA . LYS A 1 86 ? -8.454 -1.606 10.944 1.00 93.44 86 LYS A CA 1
ATOM 698 C C . LYS A 1 86 ? -7.741 -1.483 9.605 1.00 93.44 86 LYS A C 1
ATOM 700 O O . LYS A 1 86 ? -8.224 -1.989 8.600 1.00 93.44 86 LYS A O 1
ATOM 705 N N . PHE A 1 87 ? -6.565 -0.866 9.595 1.00 93.62 87 PHE A N 1
ATOM 706 C CA . PHE A 1 87 ? -5.670 -0.859 8.435 1.00 93.62 87 PHE A CA 1
ATOM 707 C C . PHE A 1 87 ? -4.825 -2.134 8.439 1.00 93.62 8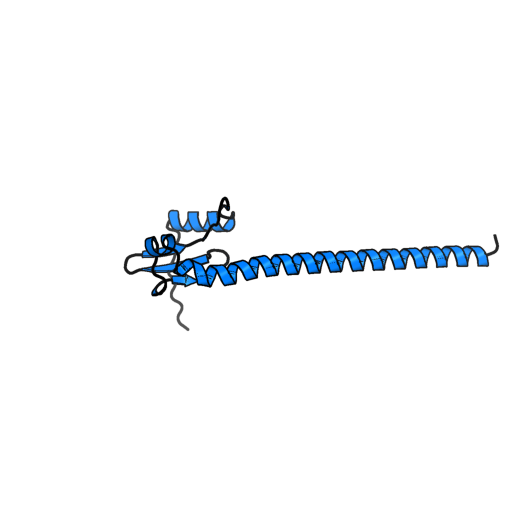7 PHE A C 1
ATOM 709 O O . PHE A 1 87 ? -4.152 -2.422 9.431 1.00 93.62 87 PHE A O 1
ATOM 716 N N . ILE A 1 88 ? -4.855 -2.896 7.347 1.00 90.31 88 ILE A N 1
ATOM 717 C CA . ILE A 1 88 ? -4.267 -4.235 7.277 1.00 90.31 88 ILE A CA 1
ATOM 718 C C . ILE A 1 88 ? -3.273 -4.304 6.118 1.00 90.31 88 ILE A C 1
ATOM 720 O O . ILE A 1 88 ? -3.573 -3.915 4.992 1.00 90.31 88 ILE A O 1
ATOM 724 N N . GLU A 1 89 ? -2.084 -4.822 6.415 1.00 89.75 89 GLU A N 1
ATOM 725 C CA . GLU A 1 89 ? -1.024 -5.125 5.455 1.00 89.75 89 GLU A CA 1
ATOM 726 C C . GLU A 1 89 ? -0.615 -6.589 5.636 1.00 89.75 89 GLU A C 1
ATOM 728 O O . GLU A 1 89 ? -0.260 -7.015 6.739 1.00 89.75 89 GLU A O 1
ATOM 733 N N . PHE A 1 90 ? -0.623 -7.350 4.551 1.00 85.56 90 PHE A N 1
ATOM 734 C CA . PHE A 1 90 ? -0.248 -8.750 4.519 1.00 85.56 90 PHE A CA 1
ATOM 735 C C . PHE A 1 90 ? 1.239 -8.893 4.212 1.00 85.56 90 PHE A C 1
ATO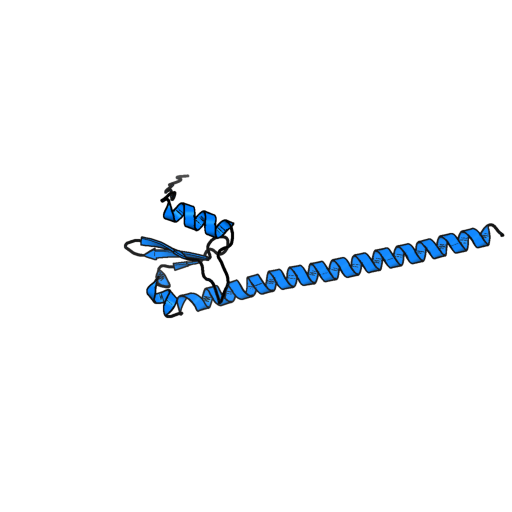M 737 O O . PHE A 1 90 ? 1.781 -8.345 3.252 1.00 85.56 90 PHE A O 1
ATOM 744 N N . LYS A 1 91 ? 1.928 -9.685 5.033 1.00 83.50 91 LYS A N 1
ATOM 745 C CA . LYS A 1 91 ? 3.325 -10.058 4.815 1.00 83.50 91 LYS A CA 1
ATOM 746 C C . LYS A 1 91 ? 3.454 -11.566 4.825 1.00 83.50 91 LYS A C 1
ATOM 748 O O . LYS A 1 91 ? 2.946 -12.243 5.711 1.00 83.50 91 LYS A O 1
ATOM 753 N N . THR A 1 92 ? 4.176 -12.089 3.845 1.00 75.88 92 THR A N 1
ATOM 754 C CA . THR A 1 92 ? 4.512 -13.511 3.756 1.00 75.88 92 THR A CA 1
ATOM 755 C C . THR A 1 92 ? 5.971 -13.721 4.156 1.00 75.88 92 THR A C 1
ATOM 757 O O . THR A 1 92 ? 6.854 -12.976 3.711 1.00 75.88 92 THR A O 1
ATOM 760 N N . GLY A 1 93 ? 6.249 -14.745 4.966 1.00 76.94 93 GLY A N 1
ATOM 761 C CA . GLY A 1 93 ? 7.610 -15.126 5.358 1.00 76.94 93 GLY A CA 1
ATOM 762 C C . GLY A 1 93 ? 8.351 -14.027 6.129 1.00 76.94 93 GLY A C 1
ATOM 763 O O . GLY A 1 93 ? 7.856 -13.513 7.124 1.00 76.94 93 GLY A O 1
ATOM 764 N N . THR A 1 94 ? 9.550 -13.661 5.671 1.00 75.56 94 THR A N 1
ATOM 765 C CA . THR A 1 94 ? 10.424 -12.660 6.317 1.00 75.56 94 THR A CA 1
ATOM 766 C C . THR A 1 94 ? 10.245 -11.237 5.773 1.00 75.56 94 THR A C 1
ATOM 768 O O . THR A 1 94 ? 11.055 -10.350 6.067 1.00 75.56 94 THR A O 1
ATOM 771 N N . SER A 1 95 ? 9.212 -11.004 4.956 1.00 80.19 95 SER A N 1
ATOM 772 C CA . SER A 1 95 ? 8.976 -9.697 4.343 1.00 80.19 95 SER A CA 1
ATOM 773 C C . SER A 1 95 ? 8.635 -8.637 5.395 1.00 80.19 95 SER A C 1
ATOM 775 O O . SER A 1 95 ? 7.843 -8.851 6.309 1.00 80.19 95 SER A O 1
ATOM 777 N N . ARG A 1 96 ? 9.277 -7.471 5.280 1.00 88.06 96 ARG A N 1
ATOM 778 C CA . ARG A 1 96 ? 9.113 -6.342 6.206 1.00 88.06 96 ARG A CA 1
ATOM 779 C C . ARG A 1 96 ? 8.273 -5.242 5.569 1.00 88.06 96 ARG A C 1
ATOM 781 O O . ARG A 1 96 ? 8.157 -5.166 4.346 1.00 88.06 96 ARG A O 1
ATOM 788 N N . LEU A 1 97 ? 7.711 -4.367 6.401 1.00 89.75 97 LEU A N 1
ATOM 789 C CA . LEU A 1 97 ? 7.047 -3.148 5.935 1.00 89.75 97 LEU A CA 1
ATOM 790 C C . LEU A 1 97 ? 8.032 -2.282 5.141 1.00 89.75 97 LEU A C 1
ATOM 792 O O . LEU A 1 97 ? 9.158 -2.050 5.590 1.00 89.75 97 LEU A O 1
ATOM 796 N N . SER A 1 98 ? 7.593 -1.779 3.989 1.00 91.12 98 SER A N 1
ATOM 797 C CA . SER A 1 98 ? 8.337 -0.775 3.225 1.00 91.12 98 SER A CA 1
ATOM 798 C C . SER A 1 98 ? 8.432 0.548 4.001 1.00 91.12 98 SER A C 1
ATOM 800 O O . SER A 1 98 ? 7.597 0.801 4.871 1.00 91.12 98 SER A O 1
ATOM 802 N N . PRO A 1 99 ? 9.378 1.452 3.681 1.00 93.81 99 PRO A N 1
ATOM 803 C CA . PRO A 1 99 ? 9.462 2.757 4.346 1.00 93.81 99 PRO A CA 1
ATOM 804 C C . PRO A 1 99 ? 8.150 3.557 4.296 1.00 93.81 99 PRO A C 1
ATOM 806 O O . PRO A 1 99 ? 7.776 4.215 5.266 1.00 93.81 99 PRO A O 1
ATOM 809 N N . LYS A 1 100 ? 7.403 3.456 3.187 1.00 93.50 100 LYS A N 1
ATOM 810 C CA . LYS A 1 100 ? 6.091 4.100 3.033 1.00 93.50 100 LYS A CA 1
ATOM 811 C C . LYS A 1 100 ? 5.044 3.482 3.968 1.00 93.50 100 LYS A C 1
ATOM 813 O O . LYS A 1 100 ? 4.322 4.219 4.628 1.00 93.50 100 LYS A O 1
ATOM 818 N N . GLN A 1 101 ? 5.012 2.154 4.076 1.00 94.88 101 GLN A N 1
ATOM 819 C CA . GLN A 1 101 ? 4.130 1.428 4.998 1.00 94.88 101 GLN A CA 1
ATOM 820 C C . GLN A 1 101 ? 4.459 1.713 6.463 1.00 94.88 101 GLN A C 1
ATOM 822 O O . GLN A 1 101 ? 3.560 1.949 7.260 1.00 94.88 101 GLN A O 1
ATOM 827 N N . GLN A 1 102 ? 5.747 1.758 6.815 1.00 96.06 102 GLN A N 1
ATOM 828 C CA . GLN A 1 1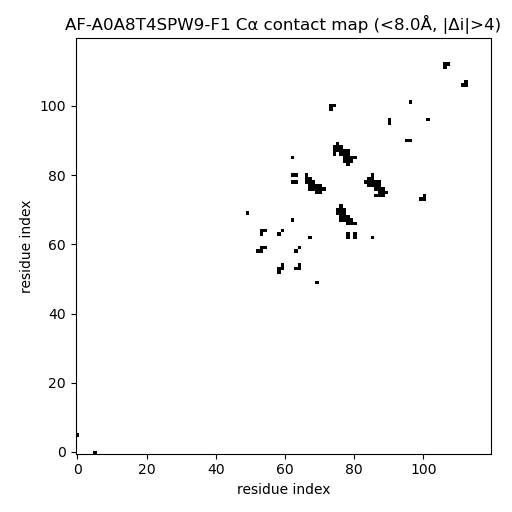02 ? 6.194 2.122 8.161 1.00 96.06 102 GLN A CA 1
ATOM 829 C C . GLN A 1 102 ? 5.741 3.532 8.539 1.00 96.06 102 GLN A C 1
ATOM 831 O O . GLN A 1 102 ? 5.279 3.750 9.655 1.00 96.06 102 GLN A O 1
ATOM 836 N N . ARG A 1 103 ? 5.821 4.482 7.600 1.00 96.62 103 ARG A N 1
ATOM 837 C CA . ARG A 1 103 ? 5.334 5.847 7.816 1.00 96.62 103 ARG A CA 1
ATOM 838 C C . ARG A 1 103 ? 3.825 5.887 8.063 1.00 96.62 103 ARG A C 1
ATOM 840 O O . ARG A 1 103 ? 3.398 6.595 8.965 1.00 96.62 103 ARG A O 1
ATOM 847 N N . ILE A 1 104 ? 3.039 5.134 7.295 1.00 95.81 104 ILE A N 1
ATOM 848 C CA . ILE A 1 104 ? 1.581 5.069 7.476 1.00 95.81 104 ILE A CA 1
ATOM 849 C C . ILE A 1 104 ? 1.234 4.426 8.817 1.00 95.81 104 ILE A C 1
ATOM 851 O O . ILE A 1 104 ? 0.451 4.990 9.574 1.00 95.81 104 ILE A O 1
ATOM 855 N N . LYS A 1 105 ? 1.875 3.300 9.153 1.00 96.06 105 LYS A N 1
ATOM 856 C CA . LYS A 1 105 ? 1.727 2.659 10.463 1.00 96.06 105 LYS A CA 1
ATOM 857 C C . LYS A 1 105 ? 1.988 3.660 11.591 1.00 96.06 105 LYS A C 1
ATOM 859 O O . LYS A 1 105 ? 1.161 3.790 12.484 1.00 96.06 105 LYS A O 1
ATOM 864 N N . LYS A 1 106 ? 3.087 4.415 11.501 1.00 97.75 106 LYS A N 1
ATOM 865 C CA . LYS A 1 106 ? 3.426 5.457 12.473 1.00 97.75 106 LYS A CA 1
ATOM 866 C C . LYS A 1 106 ? 2.341 6.537 12.565 1.00 97.75 106 LYS A C 1
ATOM 868 O O . LYS A 1 106 ? 1.963 6.904 13.667 1.00 97.75 106 LYS A O 1
ATOM 873 N N . GLN A 1 107 ? 1.810 7.018 11.439 1.00 97.81 107 GLN A N 1
ATOM 874 C CA . GLN A 1 107 ? 0.715 7.998 11.447 1.00 97.81 107 GLN A CA 1
ATOM 875 C C . GLN A 1 107 ? -0.531 7.466 12.164 1.00 97.81 107 GLN A C 1
ATOM 877 O O . GLN A 1 107 ? -1.130 8.196 12.946 1.00 97.81 107 GLN A O 1
ATOM 882 N N . ILE A 1 108 ? -0.884 6.196 11.953 1.00 96.12 108 ILE A N 1
ATOM 883 C CA . ILE A 1 108 ? -2.015 5.551 12.632 1.00 96.12 108 ILE A CA 1
ATOM 884 C C . ILE A 1 108 ? -1.746 5.422 14.139 1.00 96.12 108 ILE A C 1
ATOM 886 O O . ILE A 1 108 ? -2.595 5.794 14.945 1.00 96.12 108 ILE A O 1
ATOM 890 N N . GLU A 1 109 ? -0.559 4.947 14.531 1.00 96.00 109 GLU A N 1
ATOM 891 C CA . GLU A 1 109 ? -0.157 4.799 15.942 1.00 96.00 109 GLU A CA 1
ATOM 892 C C . GLU A 1 109 ? -0.115 6.147 16.681 1.00 96.00 109 GLU A C 1
ATOM 894 O O . GLU A 1 109 ? -0.493 6.235 17.848 1.00 96.00 109 GLU A O 1
ATOM 899 N N . GLU A 1 110 ? 0.281 7.213 15.985 1.00 97.94 110 GLU A N 1
ATOM 900 C CA . GLU A 1 110 ? 0.284 8.591 16.487 1.00 97.94 110 GLU A CA 1
ATOM 901 C C . GLU A 1 110 ? -1.097 9.270 16.417 1.00 97.94 110 GLU A C 1
ATOM 903 O O . GLU A 1 110 ? -1.210 10.444 16.757 1.00 97.94 110 GLU A O 1
ATOM 908 N N . LYS A 1 111 ? -2.156 8.550 16.009 1.00 96.12 111 LYS A N 1
ATOM 909 C CA . LYS A 1 111 ? -3.533 9.056 15.839 1.00 96.12 111 LYS A CA 1
ATOM 910 C C . LYS A 1 111 ? -3.668 10.212 14.835 1.00 96.12 111 LYS A C 1
ATOM 912 O O . LYS A 1 111 ? -4.631 10.970 14.886 1.00 96.12 111 LYS A O 1
ATOM 917 N N . ASN A 1 112 ? -2.750 10.306 13.876 1.00 97.06 112 ASN A N 1
ATOM 918 C CA . ASN A 1 112 ? -2.792 11.253 12.758 1.00 97.06 112 ASN A CA 1
ATOM 919 C C . ASN A 1 112 ? -3.715 10.736 11.635 1.00 97.06 112 ASN A C 1
ATOM 921 O O . ASN A 1 112 ? -3.282 10.558 10.495 1.00 97.06 112 ASN A O 1
ATOM 925 N N . VAL A 1 113 ? -4.972 10.435 11.975 1.00 95.19 113 VAL A N 1
ATOM 926 C CA . VAL A 1 113 ? -6.013 9.956 11.052 1.00 95.19 113 VAL A CA 1
ATOM 927 C C . VAL A 1 113 ? -7.172 10.944 11.096 1.00 95.19 113 VAL A C 1
ATOM 929 O O . VAL A 1 113 ? -7.721 11.207 12.162 1.00 95.19 113 VAL A O 1
ATOM 932 N N . GLU A 1 114 ? -7.535 11.500 9.942 1.00 95.25 114 GLU A N 1
ATOM 933 C CA . GLU A 1 114 ? -8.519 12.580 9.837 1.00 95.25 114 GLU A CA 1
ATOM 934 C C . GLU A 1 114 ? -9.753 12.143 9.045 1.00 95.25 114 GLU A C 1
ATOM 936 O O . GLU A 1 114 ? -9.653 11.384 8.079 1.00 95.25 114 GLU A O 1
ATOM 941 N N . TRP A 1 115 ? -10.913 12.671 9.436 1.00 95.44 115 TRP A N 1
ATOM 942 C CA . TRP A 1 115 ? -12.170 12.512 8.714 1.00 95.44 115 TRP A CA 1
ATOM 943 C C . TRP A 1 115 ? -12.515 13.808 7.982 1.00 95.44 115 TRP A C 1
ATOM 945 O O . TRP A 1 115 ? -12.578 14.869 8.602 1.00 95.44 115 TRP A O 1
ATOM 955 N N . HIS A 1 116 ? -12.785 13.712 6.681 1.00 94.69 116 HIS A N 1
ATOM 956 C CA . HIS A 1 116 ? -13.187 14.843 5.844 1.00 94.69 116 HIS A CA 1
ATOM 957 C C . HIS A 1 116 ? -14.440 14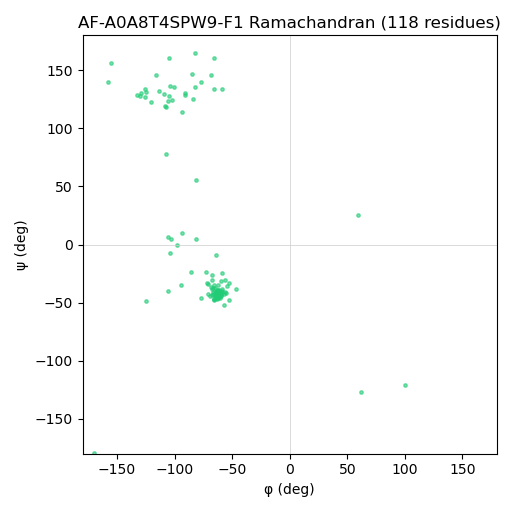.476 5.049 1.00 94.69 116 HIS A C 1
ATOM 959 O O . HIS A 1 116 ? -14.456 13.463 4.352 1.00 94.69 116 HIS A O 1
ATOM 965 N N . GLU A 1 117 ? -15.478 15.309 5.126 1.00 95.38 117 GLU A N 1
ATOM 966 C CA . GLU A 1 117 ? -16.700 15.178 4.326 1.00 95.38 117 GLU A CA 1
ATOM 967 C C . GLU A 1 117 ? -16.698 16.255 3.236 1.00 95.38 117 GLU A C 1
ATOM 969 O O . GLU A 1 117 ? -16.601 17.448 3.527 1.00 95.38 117 GLU A O 1
ATOM 974 N N . LEU A 1 118 ? -16.800 15.841 1.974 1.00 92.56 118 LEU A N 1
ATOM 975 C CA . LEU A 1 118 ? -16.927 16.749 0.836 1.00 92.56 118 LEU A CA 1
ATOM 976 C C . LEU A 1 118 ? -18.348 16.648 0.284 1.00 92.56 118 LEU A C 1
ATOM 978 O O . LEU A 1 118 ? -18.829 15.550 0.005 1.00 92.56 118 LEU A O 1
ATOM 982 N N . ARG A 1 119 ? -19.005 17.796 0.105 1.00 87.94 119 ARG A N 1
ATOM 983 C CA . ARG A 1 119 ? -20.318 17.909 -0.540 1.00 87.94 119 ARG A CA 1
ATOM 984 C C . ARG A 1 119 ? -20.144 18.666 -1.851 1.00 87.94 119 ARG A C 1
ATOM 986 O O . ARG A 1 119 ? -19.480 19.702 -1.863 1.00 87.94 119 ARG A O 1
ATOM 993 N N . TYR A 1 120 ? -20.707 18.131 -2.923 1.00 78.75 120 TYR A N 1
ATOM 994 C CA . TYR A 1 120 ? -20.723 18.719 -4.261 1.00 78.75 120 TYR A CA 1
ATOM 995 C C . TYR A 1 120 ? -22.160 18.951 -4.715 1.00 78.75 120 TYR A C 1
ATOM 997 O O . TYR A 1 120 ? -23.041 18.166 -4.292 1.00 78.75 120 TYR A O 1
#

Nearest PDB structures (foldseek):
  4qbo-assembly1_A-2  TM=6.669E-01  e=5.086E-01  Streptococcus phage P9

Solvent-accessible surface area (backbone atoms only — not comparable to full-atom values): 7243 Å² total; per-residue (Å²): 134,59,71,68,58,55,52,54,52,50,53,51,53,51,52,52,51,51,52,52,52,52,50,52,54,52,52,51,51,53,51,51,54,50,51,53,49,53,54,50,49,58,53,49,51,48,63,52,45,69,72,49,48,62,75,33,77,74,36,60,75,76,40,56,56,91,41,45,46,80,69,42,90,80,48,38,26,40,26,60,50,98,92,46,80,43,82,42,72,89,71,66,90,89,59,74,78,48,76,69,37,48,50,51,51,47,32,56,77,71,62,70,71,85,88,84,88,86,86,133